Protein AF-A0A0F8Z1M2-F1 (afdb_monomer_lite)

Sequence (85 aa):
MQIHTRRVPLNKDVDLKEIAERTEGFVGADLKMLVKEAAMIPIREVVPFLDDDKGVPTEMLNSLQIKMKHFTSALDNKMPRDKSN

Radius of gyration: 14.56 Å; chains: 1; bounding box: 39×32×35 Å

Structure (mmCIF, N/CA/C/O backbone):
data_AF-A0A0F8Z1M2-F1
#
_entry.id   AF-A0A0F8Z1M2-F1
#
loop_
_atom_site.group_PDB
_atom_site.id
_atom_site.type_symbol
_atom_site.label_atom_id
_atom_site.label_alt_id
_atom_site.label_comp_id
_atom_site.label_asym_id
_atom_site.label_entity_id
_atom_site.label_seq_id
_atom_site.pdbx_PDB_ins_code
_atom_site.Cartn_x
_atom_site.Cartn_y
_atom_site.Cartn_z
_atom_site.occupancy
_atom_site.B_iso_or_equiv
_atom_site.auth_seq_id
_atom_site.auth_comp_id
_atom_site.auth_asym_id
_atom_site.auth_atom_id
_atom_site.pdbx_PDB_model_num
ATOM 1 N N . MET A 1 1 ? -3.611 10.314 8.362 1.00 47.25 1 MET A N 1
ATOM 2 C CA . MET A 1 1 ? -2.875 9.350 7.507 1.00 47.25 1 MET A CA 1
ATOM 3 C C . MET A 1 1 ? -2.530 9.924 6.124 1.00 47.25 1 MET A C 1
ATOM 5 O O . MET A 1 1 ? -2.845 9.311 5.120 1.00 47.25 1 MET A O 1
ATOM 9 N N . GLN A 1 2 ? -1.877 11.090 6.024 1.00 46.88 2 GLN A N 1
ATOM 10 C CA . GLN A 1 2 ? -1.534 11.685 4.709 1.00 46.88 2 GLN A CA 1
ATOM 11 C C . GLN A 1 2 ? -0.025 11.782 4.433 1.00 46.88 2 GLN A C 1
ATOM 13 O O . GLN A 1 2 ? 0.385 12.200 3.356 1.00 46.88 2 GLN A O 1
ATOM 18 N N . ILE A 1 3 ? 0.824 11.389 5.387 1.00 49.72 3 ILE A N 1
ATOM 19 C CA . ILE A 1 3 ? 2.263 11.694 5.323 1.00 49.72 3 ILE A CA 1
ATOM 20 C C . ILE A 1 3 ? 3.111 10.484 4.879 1.00 49.72 3 ILE A C 1
ATOM 22 O O . ILE A 1 3 ? 4.229 10.668 4.412 1.00 49.72 3 ILE A O 1
ATOM 26 N N . HIS A 1 4 ? 2.579 9.256 4.910 1.00 47.53 4 HIS A N 1
ATOM 27 C CA . HIS A 1 4 ? 3.367 8.040 4.629 1.00 47.53 4 HIS A CA 1
ATOM 28 C C . HIS A 1 4 ? 3.090 7.379 3.265 1.00 47.53 4 HIS A C 1
ATOM 30 O O . HIS A 1 4 ? 3.817 6.471 2.879 1.00 47.53 4 HIS A O 1
ATOM 36 N N . THR A 1 5 ? 2.103 7.853 2.496 1.00 45.25 5 THR A N 1
ATOM 37 C CA . THR A 1 5 ? 1.779 7.333 1.150 1.00 45.25 5 THR A CA 1
ATOM 38 C C . THR A 1 5 ? 2.420 8.133 0.009 1.00 45.25 5 THR A C 1
ATOM 40 O O . THR A 1 5 ? 2.388 7.701 -1.136 1.00 45.25 5 THR A O 1
ATOM 43 N N . ARG A 1 6 ? 3.076 9.270 0.296 1.00 48.47 6 ARG A N 1
ATOM 44 C CA . ARG A 1 6 ? 3.616 10.208 -0.716 1.00 48.47 6 ARG A CA 1
ATOM 45 C C . ARG A 1 6 ? 4.714 9.659 -1.639 1.00 48.47 6 ARG A C 1
ATOM 47 O O . ARG A 1 6 ? 5.090 10.350 -2.576 1.00 48.47 6 ARG A O 1
ATOM 54 N N . ARG A 1 7 ? 5.254 8.465 -1.385 1.00 56.72 7 ARG A N 1
ATOM 55 C CA . ARG A 1 7 ? 6.306 7.847 -2.219 1.00 56.72 7 ARG A CA 1
ATOM 56 C C . ARG A 1 7 ? 5.879 6.546 -2.883 1.00 56.72 7 ARG A C 1
ATOM 58 O O . ARG A 1 7 ? 6.710 5.882 -3.489 1.00 56.72 7 ARG A O 1
ATOM 65 N N . VAL A 1 8 ? 4.614 6.167 -2.739 1.00 64.94 8 VAL A N 1
ATOM 66 C CA . VAL A 1 8 ? 4.136 4.862 -3.169 1.00 64.94 8 VAL A CA 1
ATOM 67 C C . VAL A 1 8 ? 3.041 5.073 -4.210 1.00 64.94 8 VAL A C 1
ATOM 69 O O . VAL A 1 8 ? 2.050 5.732 -3.894 1.00 64.94 8 VAL A O 1
ATOM 72 N N . PRO A 1 9 ? 3.209 4.581 -5.448 1.00 74.38 9 PRO A N 1
ATOM 73 C CA . PRO A 1 9 ? 2.198 4.726 -6.487 1.00 74.38 9 PRO A CA 1
ATOM 74 C C . PRO A 1 9 ? 0.944 3.942 -6.085 1.00 74.38 9 PRO A C 1
ATOM 76 O O . PRO A 1 9 ? 0.892 2.717 -6.194 1.00 74.38 9 PRO A O 1
ATOM 79 N N . LEU A 1 10 ? -0.058 4.653 -5.570 1.00 80.62 10 LEU A N 1
ATOM 80 C CA . LEU A 1 10 ? -1.373 4.097 -5.277 1.00 80.62 10 LEU A CA 1
ATOM 81 C C . LEU A 1 10 ? -2.222 4.141 -6.544 1.00 80.62 10 LEU A C 1
ATOM 83 O O . LEU A 1 10 ? -2.278 5.159 -7.238 1.00 80.62 10 LEU A O 1
ATOM 87 N N . ASN A 1 11 ? -2.892 3.037 -6.840 1.00 85.62 11 ASN A N 1
ATOM 88 C CA . ASN A 1 11 ? -3.932 3.022 -7.846 1.00 85.62 11 ASN A CA 1
ATOM 89 C C . ASN A 1 11 ? -5.152 3.812 -7.332 1.00 85.62 11 ASN A C 1
ATOM 91 O O . ASN A 1 11 ? -5.349 3.991 -6.130 1.00 85.62 11 ASN A O 1
ATOM 95 N N . LYS A 1 12 ? -5.976 4.301 -8.260 1.00 82.25 12 LYS A N 1
ATOM 96 C CA . LYS A 1 12 ? -7.204 5.053 -7.962 1.00 82.25 12 LYS A CA 1
ATOM 97 C C . LYS A 1 12 ? -8.251 4.200 -7.236 1.00 82.25 12 LYS A C 1
ATOM 99 O O . LYS A 1 12 ? -9.174 4.758 -6.660 1.00 82.25 12 LYS A O 1
ATOM 104 N N . ASP A 1 13 ? -8.107 2.876 -7.298 1.00 86.19 13 ASP A N 1
ATOM 105 C CA . ASP A 1 13 ? -8.957 1.906 -6.606 1.00 86.19 13 ASP A CA 1
ATOM 106 C C . ASP A 1 13 ? -8.705 1.820 -5.089 1.00 86.19 13 ASP A C 1
ATOM 108 O O . ASP A 1 13 ? -9.471 1.165 -4.389 1.00 86.19 13 ASP A O 1
ATOM 112 N N . VAL A 1 14 ? -7.650 2.463 -4.573 1.00 86.44 14 VAL A N 1
ATOM 113 C CA . VAL A 1 14 ? -7.290 2.401 -3.153 1.00 86.44 14 V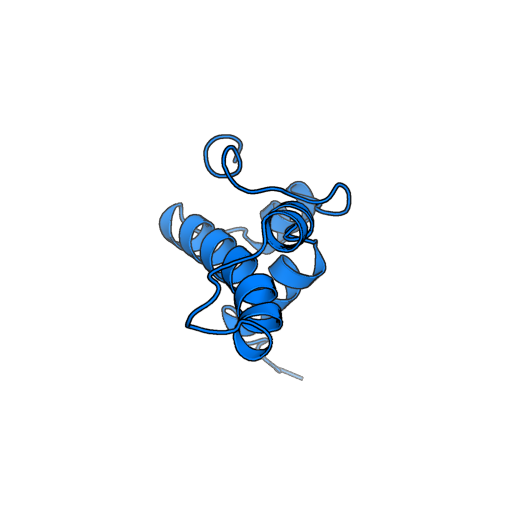AL A CA 1
ATOM 114 C C . VAL A 1 14 ? -8.163 3.351 -2.339 1.00 86.44 14 VAL A C 1
ATOM 116 O O . VAL A 1 14 ? -7.982 4.570 -2.386 1.00 86.44 14 VAL A O 1
ATOM 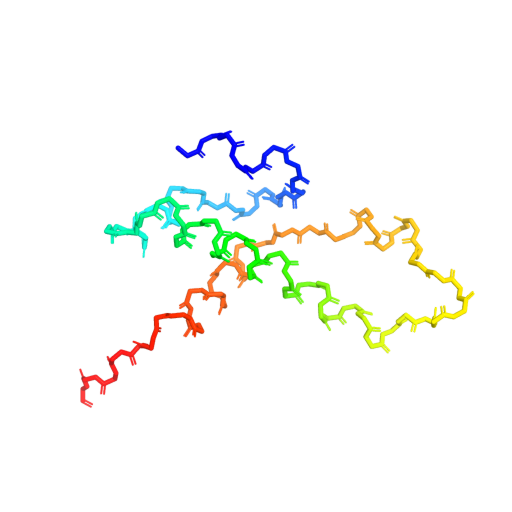119 N N . ASP A 1 15 ? -9.041 2.782 -1.513 1.00 86.62 15 ASP A N 1
ATOM 120 C CA . ASP A 1 15 ? -9.796 3.530 -0.513 1.00 86.62 15 ASP A CA 1
ATOM 121 C C . ASP A 1 15 ? -9.040 3.572 0.825 1.00 86.62 15 ASP A C 1
ATOM 123 O O . ASP A 1 15 ? -9.048 2.641 1.633 1.00 86.62 15 ASP A O 1
ATOM 127 N N . LEU A 1 16 ? -8.365 4.697 1.074 1.00 82.62 16 LEU A N 1
ATOM 128 C CA . LEU A 1 16 ? -7.654 4.928 2.334 1.00 82.62 16 LEU A CA 1
ATOM 129 C C . LEU A 1 16 ? -8.595 5.041 3.542 1.00 82.62 16 LEU A C 1
ATOM 131 O O . LEU A 1 16 ? -8.134 4.859 4.670 1.00 82.62 16 LEU A O 1
ATOM 135 N N . LYS A 1 17 ? -9.875 5.364 3.331 1.00 84.31 17 LYS A N 1
ATOM 136 C CA . LYS A 1 17 ? -10.872 5.436 4.397 1.00 84.31 17 LYS A CA 1
ATOM 137 C C . LYS A 1 17 ? -11.272 4.033 4.841 1.00 84.31 17 LYS A C 1
ATOM 139 O O . LYS A 1 17 ? -11.231 3.770 6.036 1.00 84.31 17 LYS A O 1
ATOM 144 N N . GLU A 1 18 ? -11.530 3.124 3.902 1.00 85.62 18 GLU A N 1
ATOM 145 C CA . GLU A 1 18 ? -11.791 1.711 4.221 1.00 85.62 18 GLU A CA 1
ATOM 146 C C . GLU A 1 18 ? -10.602 1.085 4.968 1.00 85.62 18 GLU A C 1
ATOM 148 O O . GLU A 1 18 ? -10.772 0.397 5.974 1.00 85.62 18 GLU A O 1
ATOM 153 N N . ILE A 1 19 ? -9.371 1.373 4.527 1.00 85.38 19 ILE A N 1
ATOM 154 C CA . ILE A 1 19 ? -8.167 0.909 5.230 1.00 85.38 19 ILE A CA 1
ATOM 155 C C . ILE A 1 19 ? -8.126 1.471 6.653 1.00 85.38 19 ILE A C 1
ATOM 157 O O . ILE A 1 19 ? -7.804 0.734 7.580 1.00 85.38 19 ILE A O 1
ATOM 161 N N . ALA A 1 20 ? -8.450 2.752 6.848 1.00 83.88 20 ALA A N 1
ATOM 162 C CA . ALA A 1 20 ? -8.468 3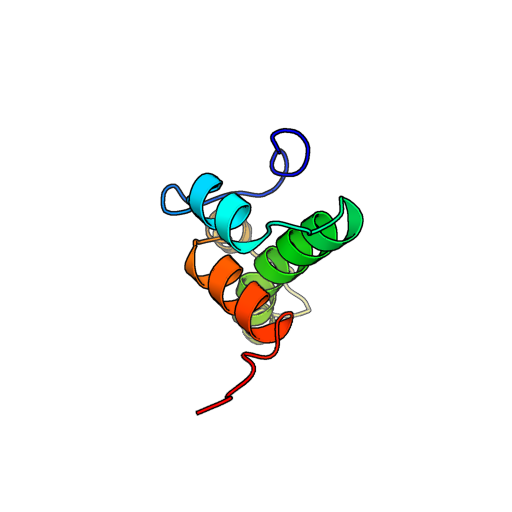.372 8.172 1.00 83.88 20 ALA A CA 1
ATOM 163 C C . ALA A 1 20 ? -9.517 2.738 9.100 1.00 83.88 20 ALA A C 1
ATOM 165 O O . ALA A 1 20 ? -9.209 2.477 10.257 1.00 83.88 20 ALA A O 1
ATOM 166 N N . GLU A 1 21 ? -10.712 2.435 8.587 1.00 86.06 21 GLU A N 1
ATOM 167 C CA . GLU A 1 21 ? -11.779 1.757 9.337 1.00 86.06 21 GLU A CA 1
ATOM 168 C C . GLU A 1 21 ? -11.364 0.331 9.735 1.00 86.06 21 GLU A C 1
ATOM 170 O O . GLU A 1 21 ? -11.553 -0.086 10.873 1.00 86.06 21 GLU A O 1
ATOM 175 N N . ARG A 1 22 ? -10.700 -0.405 8.837 1.00 83.19 22 ARG A N 1
ATOM 176 C CA . ARG A 1 22 ? -10.200 -1.766 9.110 1.00 83.19 22 ARG A CA 1
ATOM 177 C C . ARG A 1 22 ? -8.936 -1.814 9.970 1.00 83.19 22 ARG A C 1
ATOM 179 O O . ARG A 1 22 ? -8.533 -2.894 10.392 1.00 83.19 22 ARG A O 1
ATOM 186 N N . THR A 1 23 ? -8.292 -0.673 10.197 1.00 83.12 23 THR A N 1
ATOM 187 C CA . THR A 1 23 ? -7.068 -0.545 11.006 1.00 83.12 23 THR A CA 1
ATOM 188 C C . THR A 1 23 ? -7.313 0.261 12.277 1.00 83.12 23 THR A C 1
ATOM 190 O O . THR A 1 23 ? -6.380 0.812 12.864 1.00 83.12 23 THR A O 1
ATOM 193 N N . GLU A 1 24 ? -8.565 0.329 12.730 1.00 80.62 24 GLU A N 1
ATOM 194 C CA . GLU A 1 24 ? -8.892 0.916 14.022 1.00 80.62 24 GLU A CA 1
ATOM 195 C C . GLU A 1 24 ? -8.111 0.197 15.139 1.00 80.62 24 GLU A C 1
ATOM 197 O O . GLU A 1 24 ? -8.064 -1.030 15.210 1.00 80.62 24 GLU A O 1
ATOM 202 N N . GLY A 1 25 ? -7.412 0.973 15.973 1.00 81.50 25 GLY A N 1
ATOM 203 C CA . GLY A 1 25 ? -6.509 0.451 17.005 1.00 81.50 25 GLY A CA 1
ATOM 204 C C . GLY A 1 25 ? -5.066 0.190 16.553 1.00 81.50 25 GLY A C 1
ATOM 205 O O . GLY A 1 25 ? -4.222 -0.090 17.403 1.00 81.50 25 GLY A O 1
ATOM 206 N N . PHE A 1 26 ? -4.737 0.331 15.263 1.00 82.38 26 PHE A N 1
ATOM 207 C CA . PHE A 1 26 ? -3.352 0.221 14.794 1.00 82.38 26 PHE A CA 1
ATOM 208 C C . PHE A 1 26 ? -2.539 1.435 15.238 1.00 82.38 26 PHE A C 1
ATOM 210 O O . PHE A 1 26 ? -2.963 2.585 15.082 1.00 82.38 26 PHE A O 1
ATOM 217 N N . VAL A 1 27 ? -1.316 1.199 15.716 1.00 85.31 27 VAL A N 1
ATOM 218 C CA . VAL A 1 27 ? -0.385 2.293 16.004 1.00 85.31 27 VAL A CA 1
ATOM 219 C C . VAL A 1 27 ? 0.420 2.664 14.756 1.00 85.31 27 VAL A C 1
ATOM 221 O O . VAL A 1 27 ? 0.430 1.960 13.745 1.00 85.31 27 VAL A O 1
ATOM 224 N N . GLY A 1 28 ? 1.140 3.791 14.800 1.00 79.50 28 GLY A N 1
ATOM 225 C CA . GLY A 1 28 ? 1.908 4.285 13.646 1.00 79.50 28 GLY A CA 1
ATOM 226 C C . GLY A 1 28 ? 2.901 3.267 13.062 1.00 79.50 28 GLY A C 1
ATOM 227 O O . GLY A 1 28 ? 3.150 3.271 11.855 1.00 79.50 28 GLY A O 1
ATOM 228 N N . ALA A 1 29 ? 3.435 2.369 13.896 1.00 84.69 29 ALA A N 1
ATOM 229 C CA . ALA A 1 29 ? 4.296 1.272 13.462 1.00 84.69 29 ALA A CA 1
ATOM 230 C C . ALA A 1 29 ? 3.534 0.198 12.664 1.00 84.69 29 ALA A C 1
ATOM 232 O O . ALA A 1 29 ? 4.021 -0.223 11.612 1.00 84.69 29 ALA A O 1
ATOM 233 N N . ASP A 1 30 ? 2.333 -0.187 13.101 1.00 83.69 30 ASP A N 1
ATOM 234 C CA . ASP A 1 30 ? 1.516 -1.213 12.441 1.00 83.69 30 ASP A CA 1
ATOM 235 C C . ASP A 1 30 ? 1.055 -0.748 11.067 1.00 83.69 30 ASP A C 1
ATOM 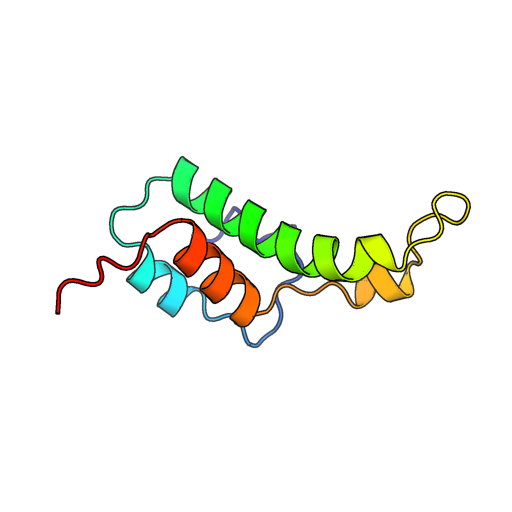237 O O . ASP A 1 30 ? 1.147 -1.483 10.089 1.00 83.69 30 ASP A O 1
ATOM 241 N N . LEU A 1 31 ? 0.651 0.517 10.957 1.00 83.06 31 LEU A N 1
ATOM 242 C CA . LEU A 1 31 ? 0.257 1.120 9.683 1.00 83.06 31 LEU A CA 1
ATOM 243 C C . LEU A 1 31 ? 1.431 1.198 8.712 1.00 83.06 31 LEU A C 1
ATOM 245 O O . LEU A 1 31 ? 1.289 0.907 7.525 1.00 83.06 31 LEU A O 1
ATOM 249 N N . LYS A 1 32 ? 2.620 1.555 9.213 1.00 84.25 32 LYS A N 1
ATOM 250 C CA . LYS A 1 32 ? 3.843 1.548 8.406 1.00 84.25 32 LYS A CA 1
ATOM 251 C C . LYS A 1 32 ? 4.170 0.135 7.929 1.00 84.25 32 LYS A C 1
ATOM 253 O O . LYS A 1 32 ? 4.574 -0.035 6.778 1.00 84.25 32 LYS A O 1
ATOM 258 N N . MET A 1 33 ? 3.988 -0.868 8.786 1.00 86.69 33 MET A N 1
ATOM 259 C CA . MET A 1 33 ? 4.180 -2.264 8.408 1.00 86.69 33 MET A CA 1
ATOM 260 C C . MET A 1 33 ? 3.134 -2.716 7.384 1.00 86.69 33 MET A C 1
ATOM 262 O O . MET A 1 33 ? 3.511 -3.327 6.391 1.00 86.69 33 MET A O 1
ATOM 266 N N . LEU A 1 34 ? 1.862 -2.354 7.556 1.00 87.94 34 LEU A N 1
ATOM 267 C CA . LEU A 1 34 ? 0.788 -2.678 6.620 1.00 87.94 34 LEU A CA 1
ATOM 268 C C . LEU A 1 34 ? 1.067 -2.117 5.223 1.00 87.94 34 LEU A C 1
ATOM 270 O O . LEU A 1 34 ? 1.017 -2.853 4.241 1.00 87.94 34 LEU A O 1
ATOM 274 N N . VAL A 1 35 ? 1.418 -0.830 5.133 1.00 86.69 35 VAL A N 1
ATOM 275 C CA . VAL A 1 35 ? 1.770 -0.186 3.857 1.00 86.69 35 VAL A CA 1
ATOM 276 C C . VAL A 1 35 ? 2.987 -0.864 3.225 1.00 86.69 35 VAL A C 1
ATOM 278 O O . VAL A 1 35 ? 3.005 -1.082 2.015 1.00 86.69 35 VAL A O 1
ATOM 281 N N . LYS A 1 36 ? 3.992 -1.240 4.028 1.00 86.75 36 LYS A N 1
ATOM 282 C CA . LYS A 1 36 ? 5.170 -1.967 3.540 1.00 86.75 36 LYS A CA 1
ATOM 283 C C . LYS A 1 36 ? 4.789 -3.332 2.964 1.00 86.75 36 LYS A C 1
ATOM 285 O O . LYS A 1 36 ? 5.237 -3.665 1.875 1.00 86.75 36 LYS A O 1
ATOM 290 N N . GLU A 1 37 ? 3.967 -4.112 3.655 1.00 89.31 37 GLU A N 1
ATOM 291 C CA . GLU A 1 37 ? 3.541 -5.437 3.181 1.00 89.31 37 GLU A CA 1
ATOM 292 C C . GLU A 1 37 ? 2.677 -5.333 1.920 1.00 89.31 37 GLU A C 1
ATOM 294 O O . GLU A 1 37 ? 2.919 -6.053 0.953 1.00 89.31 37 GLU A O 1
ATOM 299 N N . ALA A 1 38 ? 1.746 -4.374 1.879 1.00 90.06 38 ALA A N 1
ATOM 300 C CA . ALA A 1 38 ? 0.947 -4.086 0.690 1.00 90.06 38 ALA A CA 1
ATOM 301 C C . ALA A 1 38 ? 1.824 -3.703 -0.518 1.00 90.06 38 ALA A C 1
ATOM 303 O O . ALA A 1 38 ? 1.534 -4.101 -1.644 1.00 90.06 38 ALA A O 1
ATOM 304 N N . ALA A 1 39 ? 2.926 -2.978 -0.291 1.00 87.88 39 ALA A N 1
ATOM 305 C CA . ALA A 1 39 ? 3.896 -2.635 -1.331 1.00 87.88 39 ALA A CA 1
ATOM 306 C C . ALA A 1 39 ? 4.733 -3.832 -1.800 1.00 87.88 39 ALA A C 1
ATOM 308 O O . ALA A 1 39 ? 5.103 -3.901 -2.969 1.00 87.88 39 ALA A O 1
ATOM 309 N N . MET A 1 40 ? 5.015 -4.785 -0.910 1.00 88.31 40 MET A N 1
ATOM 310 C CA . MET A 1 40 ? 5.823 -5.962 -1.232 1.00 88.31 40 MET A CA 1
ATOM 311 C C . MET A 1 40 ? 5.071 -7.004 -2.059 1.00 88.31 40 MET A C 1
ATOM 313 O O . MET A 1 40 ? 5.715 -7.760 -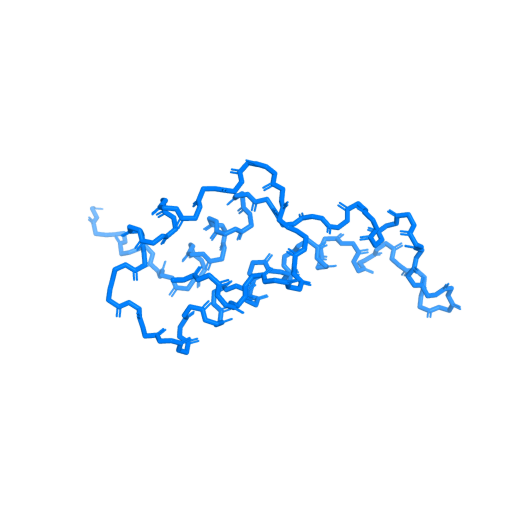2.777 1.00 88.31 40 MET A O 1
ATOM 317 N N . ILE A 1 41 ? 3.740 -7.068 -1.977 1.00 89.81 41 ILE A N 1
ATOM 318 C CA . ILE A 1 41 ? 2.939 -8.049 -2.727 1.00 89.81 41 ILE A CA 1
ATOM 319 C C . ILE A 1 41 ? 3.168 -7.957 -4.242 1.00 89.81 41 ILE A C 1
ATOM 321 O O . ILE A 1 41 ? 3.631 -8.945 -4.808 1.00 89.81 41 ILE A O 1
ATOM 325 N N . PRO A 1 42 ? 2.935 -6.813 -4.913 1.00 88.00 42 PRO A N 1
ATOM 326 C CA . PRO A 1 42 ? 3.138 -6.740 -6.355 1.00 88.00 42 PRO A CA 1
ATOM 327 C C . PRO A 1 42 ? 4.617 -6.885 -6.738 1.00 88.00 42 PRO A C 1
ATOM 329 O O . PRO A 1 42 ? 4.919 -7.393 -7.809 1.00 88.00 42 PRO A O 1
ATOM 332 N N . ILE A 1 43 ? 5.552 -6.518 -5.850 1.00 86.56 43 ILE A N 1
ATOM 333 C CA . ILE A 1 43 ? 6.987 -6.773 -6.055 1.00 86.56 43 ILE A CA 1
ATOM 334 C C . ILE A 1 43 ? 7.255 -8.284 -6.094 1.00 86.56 43 ILE A C 1
ATOM 336 O O . ILE A 1 43 ? 7.913 -8.768 -7.006 1.00 86.56 43 ILE A O 1
ATOM 340 N N . ARG A 1 44 ? 6.716 -9.051 -5.141 1.00 87.81 44 ARG A N 1
ATOM 341 C CA . ARG A 1 44 ? 6.848 -10.517 -5.112 1.00 87.81 44 ARG A CA 1
ATOM 342 C C . ARG A 1 44 ? 6.182 -11.192 -6.313 1.00 87.81 44 ARG A C 1
ATOM 344 O O . ARG A 1 44 ? 6.638 -12.256 -6.706 1.00 87.81 44 ARG A O 1
ATOM 351 N N . GLU A 1 45 ? 5.136 -10.591 -6.883 1.00 85.44 45 GLU A N 1
ATOM 352 C CA . GLU A 1 45 ? 4.513 -11.074 -8.123 1.00 85.44 45 GLU A CA 1
ATOM 353 C C . GLU A 1 45 ? 5.440 -10.893 -9.333 1.00 85.44 45 GLU A C 1
ATOM 355 O O . GLU A 1 45 ? 5.455 -11.756 -10.202 1.00 85.44 45 GLU A O 1
ATOM 360 N N . VAL A 1 46 ? 6.230 -9.813 -9.392 1.00 84.38 46 VAL A N 1
ATOM 361 C CA . VAL A 1 46 ? 7.107 -9.540 -10.545 1.00 84.38 46 VAL A CA 1
ATOM 362 C C . VAL A 1 46 ? 8.510 -10.127 -10.418 1.00 84.38 46 VAL A C 1
ATOM 364 O O . VAL A 1 46 ? 9.099 -10.470 -11.436 1.00 84.38 46 VAL A O 1
ATOM 367 N N . VAL A 1 47 ? 9.040 -10.272 -9.198 1.00 85.75 47 VAL A N 1
ATOM 368 C CA . VAL A 1 47 ? 10.408 -10.761 -8.940 1.00 85.75 47 VAL A CA 1
ATOM 369 C C . VAL A 1 47 ? 10.739 -12.074 -9.663 1.00 85.75 47 VAL A C 1
ATOM 371 O O . VAL A 1 47 ? 11.806 -12.134 -10.262 1.00 85.75 47 VAL A O 1
ATOM 374 N N . PRO A 1 48 ? 9.859 -13.095 -9.702 1.00 86.81 48 PRO A N 1
ATOM 375 C CA . PRO A 1 48 ? 10.133 -14.338 -10.429 1.00 86.81 48 PRO A CA 1
ATOM 376 C C . PRO A 1 48 ? 10.308 -14.175 -11.947 1.00 86.81 48 PRO A C 1
ATOM 378 O O . PRO A 1 48 ? 10.794 -15.090 -12.604 1.00 86.81 48 PRO A O 1
ATOM 381 N N . PHE A 1 49 ? 9.874 -13.046 -12.510 1.00 83.00 49 PHE A N 1
ATOM 382 C CA . PHE A 1 49 ? 9.959 -12.732 -13.937 1.00 83.00 49 PHE A CA 1
ATOM 383 C C . PHE A 1 49 ? 11.098 -11.757 -14.260 1.00 83.00 49 PHE A C 1
ATOM 385 O O . PHE A 1 49 ? 11.227 -11.326 -15.407 1.00 83.00 49 PHE A O 1
ATOM 392 N N . LEU A 1 50 ? 11.894 -11.367 -13.261 1.00 83.38 50 LEU A N 1
ATOM 393 C CA . LEU A 1 50 ? 13.057 -10.514 -13.453 1.00 83.38 50 LEU A CA 1
ATOM 394 C C . LEU A 1 50 ? 14.278 -11.364 -13.804 1.00 83.38 50 LEU A C 1
ATOM 396 O O . LEU A 1 50 ? 14.560 -12.360 -13.147 1.00 83.38 50 LEU A O 1
ATOM 400 N N . ASP A 1 51 ? 15.010 -10.934 -14.830 1.00 81.62 51 ASP A N 1
ATOM 401 C CA . ASP A 1 51 ? 16.373 -11.403 -15.077 1.00 81.62 51 ASP A CA 1
ATOM 402 C C . ASP A 1 51 ? 17.310 -10.668 -14.107 1.00 81.62 51 ASP A C 1
ATOM 404 O O . ASP A 1 51 ? 17.430 -9.439 -14.183 1.00 81.62 51 ASP A O 1
ATOM 408 N N . ASP A 1 52 ? 18.004 -11.412 -13.241 1.00 79.38 52 ASP A N 1
ATOM 409 C CA . ASP A 1 52 ? 18.939 -10.860 -12.247 1.00 79.38 52 ASP A CA 1
ATOM 410 C C . ASP A 1 52 ? 20.021 -9.970 -12.894 1.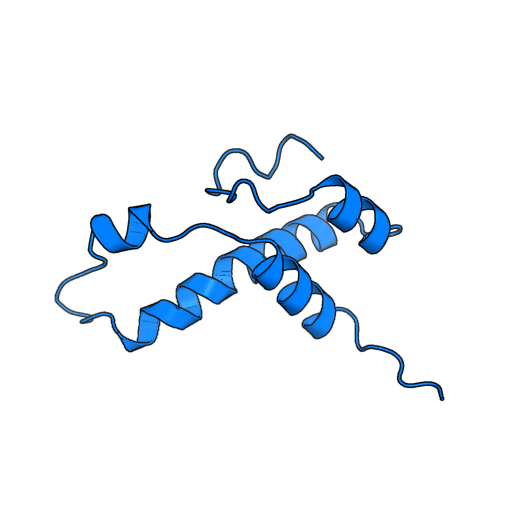00 79.38 52 ASP A C 1
ATOM 412 O O . ASP A 1 52 ? 20.427 -8.956 -12.324 1.00 79.38 52 ASP A O 1
ATOM 416 N N . ASP A 1 53 ? 20.418 -10.290 -14.130 1.00 81.56 53 ASP A N 1
ATOM 417 C CA . ASP A 1 53 ? 21.459 -9.580 -14.882 1.00 81.56 53 ASP A CA 1
ATOM 418 C C . ASP A 1 53 ? 20.958 -8.346 -15.654 1.00 81.56 53 ASP A C 1
ATOM 420 O O . ASP A 1 53 ? 21.758 -7.505 -16.070 1.00 81.56 53 ASP A O 1
ATOM 424 N N . LYS A 1 54 ? 19.643 -8.218 -15.886 1.00 77.75 54 LYS A N 1
ATOM 425 C CA . LYS A 1 54 ? 19.070 -7.146 -16.732 1.00 77.75 54 LYS A CA 1
ATOM 426 C C . LYS A 1 54 ? 18.445 -6.003 -15.938 1.00 77.75 54 LYS A C 1
ATOM 428 O O . LYS A 1 54 ? 18.071 -4.986 -16.525 1.00 77.75 54 LYS A O 1
ATOM 433 N N . GLY A 1 55 ? 18.371 -6.141 -14.614 1.00 73.88 55 GLY A N 1
ATOM 434 C CA . GLY A 1 55 ? 17.729 -5.165 -13.739 1.00 73.88 55 GLY A CA 1
ATOM 435 C C . GLY A 1 55 ? 16.216 -5.064 -13.967 1.00 73.88 55 GLY A C 1
ATOM 436 O O . GLY A 1 55 ? 15.627 -5.777 -14.777 1.00 73.88 55 GLY A O 1
ATOM 437 N N . VAL A 1 56 ? 15.557 -4.169 -13.224 1.00 78.56 56 VAL A N 1
ATOM 438 C CA . VAL A 1 56 ? 14.098 -3.988 -13.310 1.00 78.56 56 VAL A CA 1
ATOM 439 C C . VAL A 1 56 ? 13.747 -3.060 -14.480 1.00 78.56 56 VAL A C 1
ATOM 441 O O . VAL A 1 56 ? 14.150 -1.892 -14.451 1.00 78.56 56 VAL A O 1
ATOM 444 N N . PRO A 1 57 ? 12.959 -3.505 -15.480 1.00 82.62 57 PRO A N 1
ATOM 445 C CA . PRO A 1 57 ? 12.540 -2.643 -16.582 1.00 82.62 57 PRO A CA 1
ATOM 446 C C . PRO A 1 57 ? 11.713 -1.451 -16.090 1.00 82.62 57 PRO A C 1
ATOM 448 O O . PRO A 1 57 ? 10.804 -1.601 -15.269 1.00 82.62 57 PRO A O 1
ATOM 451 N N . THR A 1 58 ? 11.967 -0.259 -16.634 1.00 79.88 58 THR A N 1
ATOM 452 C CA . THR A 1 58 ? 11.246 0.969 -16.251 1.00 79.88 58 THR A CA 1
ATOM 453 C C . THR A 1 58 ? 9.740 0.869 -16.498 1.00 79.88 58 THR A C 1
ATOM 455 O O . THR A 1 58 ? 8.949 1.378 -15.709 1.00 79.88 58 THR A O 1
ATOM 458 N N . GLU A 1 59 ? 9.319 0.164 -17.548 1.00 80.81 59 GLU A N 1
ATOM 459 C CA . GLU A 1 59 ? 7.901 -0.100 -17.824 1.00 80.81 59 GLU A CA 1
ATOM 460 C C . GLU A 1 59 ? 7.238 -0.889 -16.690 1.00 80.81 59 GLU A C 1
ATOM 462 O O . GLU A 1 59 ? 6.120 -0.581 -16.275 1.00 80.81 59 GLU A O 1
ATOM 467 N N . MET A 1 60 ? 7.969 -1.848 -16.118 1.00 77.75 60 MET A N 1
ATOM 468 C CA . MET A 1 60 ? 7.503 -2.644 -14.992 1.00 77.75 60 MET A CA 1
ATOM 469 C C . MET A 1 60 ? 7.399 -1.788 -13.725 1.00 77.75 60 MET A C 1
ATOM 471 O O . MET A 1 60 ? 6.381 -1.846 -13.037 1.00 77.75 60 MET A O 1
ATOM 475 N N . LEU A 1 61 ? 8.383 -0.914 -13.473 1.00 75.38 61 LEU A N 1
ATOM 476 C CA . LEU A 1 61 ? 8.336 0.073 -12.383 1.00 75.38 61 LEU A CA 1
ATOM 477 C C . LEU A 1 61 ? 7.137 1.023 -12.503 1.00 75.38 61 LEU A C 1
ATOM 479 O O . LEU A 1 61 ? 6.497 1.330 -11.502 1.00 75.38 61 LEU A O 1
ATOM 483 N N . ASN A 1 62 ? 6.796 1.452 -13.719 1.00 76.75 62 ASN A N 1
ATOM 484 C CA . ASN A 1 62 ? 5.635 2.309 -13.966 1.00 76.75 62 ASN A CA 1
ATOM 485 C C . ASN A 1 62 ? 4.304 1.554 -13.809 1.00 76.75 62 ASN A C 1
ATOM 487 O O . ASN A 1 62 ? 3.292 2.148 -13.430 1.00 76.75 62 ASN A O 1
ATOM 491 N N . SER A 1 63 ? 4.301 0.248 -14.087 1.00 79.31 63 SER A N 1
ATOM 492 C CA . SER A 1 63 ? 3.134 -0.625 -13.912 1.00 79.31 63 SER A CA 1
ATOM 493 C C . SER A 1 63 ? 2.905 -1.056 -12.457 1.00 79.31 63 SER A C 1
ATOM 495 O O . SER A 1 63 ? 1.780 -1.403 -12.086 1.00 79.31 63 SER A O 1
ATOM 497 N N . LEU A 1 64 ? 3.956 -1.011 -11.629 1.00 82.25 64 LEU A N 1
ATOM 498 C CA . LEU A 1 64 ? 3.939 -1.351 -10.210 1.00 82.25 64 LEU A CA 1
ATOM 499 C C . LEU A 1 64 ? 3.112 -0.315 -9.445 1.00 82.25 64 LEU A C 1
ATOM 501 O O . LEU A 1 64 ? 3.621 0.672 -8.927 1.00 82.25 64 LEU A O 1
ATOM 505 N N . GLN A 1 65 ? 1.807 -0.554 -9.376 1.00 85.88 65 GLN A N 1
ATOM 506 C CA . GLN A 1 65 ? 0.866 0.237 -8.594 1.00 85.88 65 GLN A CA 1
ATOM 507 C C . GLN A 1 65 ? 0.281 -0.612 -7.477 1.00 85.88 65 GLN A C 1
ATOM 509 O O . GLN A 1 65 ? -0.151 -1.749 -7.692 1.00 85.88 65 GLN A O 1
ATOM 514 N N . ILE A 1 66 ? 0.216 -0.046 -6.275 1.00 88.62 66 ILE A N 1
ATOM 515 C CA . ILE A 1 66 ? -0.490 -0.691 -5.178 1.00 88.62 66 ILE A CA 1
ATOM 516 C C . ILE A 1 66 ? -1.982 -0.523 -5.396 1.00 88.62 66 ILE A C 1
ATOM 518 O O . ILE A 1 66 ? -2.475 0.596 -5.496 1.00 88.62 66 ILE A O 1
ATOM 522 N N . LYS A 1 67 ? -2.683 -1.650 -5.439 1.00 91.31 67 LYS A N 1
ATOM 523 C CA . LYS A 1 67 ? -4.131 -1.731 -5.566 1.00 91.31 67 LYS A CA 1
ATOM 524 C C . LYS A 1 67 ? -4.764 -2.104 -4.236 1.00 91.31 67 LYS A C 1
ATOM 526 O O . LYS A 1 67 ? -4.101 -2.698 -3.379 1.00 91.31 67 LYS A O 1
ATOM 531 N N . MET A 1 68 ? -6.064 -1.864 -4.100 1.00 90.06 68 MET A N 1
ATOM 532 C CA . MET A 1 68 ? -6.811 -2.230 -2.890 1.00 90.06 68 MET A CA 1
ATOM 533 C C . MET A 1 68 ? -6.713 -3.729 -2.541 1.00 90.06 68 MET A C 1
ATOM 535 O O . MET A 1 68 ? -6.640 -4.102 -1.366 1.00 90.06 68 MET A O 1
ATOM 539 N N . LYS A 1 69 ? -6.584 -4.601 -3.556 1.00 90.81 69 LYS A N 1
ATOM 540 C CA . LYS A 1 69 ? -6.341 -6.042 -3.353 1.00 90.81 69 LYS A CA 1
ATOM 541 C C . LYS A 1 69 ? -5.074 -6.323 -2.532 1.00 90.81 69 LYS A C 1
ATOM 543 O O . LYS A 1 69 ? -5.071 -7.240 -1.723 1.00 90.81 69 LYS A O 1
ATOM 548 N N . HIS A 1 70 ? -4.010 -5.528 -2.694 1.00 91.88 70 HIS A N 1
ATOM 549 C CA . HIS A 1 70 ? -2.761 -5.741 -1.959 1.00 91.88 70 HIS A CA 1
ATOM 550 C C . HIS A 1 70 ? -2.911 -5.359 -0.485 1.00 91.88 70 HIS A C 1
ATOM 552 O O . HIS A 1 70 ? -2.393 -6.057 0.380 1.00 91.88 70 HIS A O 1
ATOM 558 N N . PHE A 1 71 ? -3.654 -4.288 -0.185 1.00 89.88 71 PHE A N 1
ATOM 559 C CA . PHE A 1 71 ? -3.980 -3.928 1.196 1.00 89.88 71 PHE A CA 1
ATOM 560 C C . PHE A 1 71 ? -4.847 -4.990 1.865 1.00 89.88 71 PHE A C 1
ATOM 562 O O . PHE A 1 71 ? -4.551 -5.391 2.986 1.00 89.88 71 PHE A O 1
ATOM 569 N N . THR A 1 72 ? -5.857 -5.502 1.160 1.00 89.38 72 THR A N 1
ATOM 570 C CA . THR A 1 72 ? -6.710 -6.585 1.670 1.00 89.38 72 THR A CA 1
ATOM 571 C C . THR A 1 72 ? -5.895 -7.844 1.965 1.00 89.38 72 THR A C 1
ATOM 573 O O . THR A 1 72 ? -5.978 -8.370 3.070 1.00 89.38 72 THR A O 1
ATOM 576 N N . SER A 1 73 ? -5.034 -8.274 1.039 1.00 89.44 73 SER A N 1
ATOM 577 C CA . SER A 1 73 ? -4.142 -9.419 1.261 1.00 89.44 73 SER A CA 1
ATOM 578 C C . SER A 1 73 ? -3.151 -9.189 2.406 1.00 89.44 73 SER A C 1
ATOM 580 O O . SER A 1 73 ? -2.844 -10.116 3.151 1.00 89.44 73 SER A O 1
ATOM 582 N N . ALA A 1 74 ? -2.636 -7.966 2.568 1.00 89.50 74 ALA A N 1
ATOM 583 C CA . ALA A 1 74 ? -1.734 -7.635 3.668 1.00 89.50 74 ALA A CA 1
ATOM 584 C C . ALA A 1 74 ? -2.450 -7.658 5.030 1.00 89.50 74 ALA A C 1
ATOM 586 O O . ALA A 1 74 ? -1.878 -8.153 6.001 1.00 89.50 74 ALA A O 1
ATOM 587 N N . LEU A 1 75 ? -3.696 -7.177 5.095 1.00 86.69 75 LEU A N 1
ATOM 588 C CA . LEU A 1 75 ? -4.543 -7.256 6.289 1.00 86.69 75 LEU A CA 1
ATOM 589 C C . LEU A 1 75 ? -4.860 -8.707 6.651 1.00 86.69 75 LEU A C 1
ATOM 591 O O . LEU A 1 75 ? -4.637 -9.093 7.792 1.00 86.69 75 LEU A O 1
ATOM 595 N N . ASP A 1 76 ? -5.280 -9.525 5.684 1.00 85.19 76 ASP A N 1
ATOM 596 C CA . ASP A 1 76 ? -5.597 -10.945 5.897 1.00 85.19 76 ASP A CA 1
ATOM 597 C C . ASP A 1 76 ? -4.404 -11.752 6.430 1.00 85.19 76 ASP A C 1
ATOM 599 O O . ASP A 1 76 ? -4.582 -12.732 7.151 1.00 85.19 76 ASP A O 1
ATOM 603 N N . ASN A 1 77 ? -3.181 -11.354 6.074 1.00 78.81 77 ASN A N 1
ATOM 604 C CA . ASN A 1 77 ? -1.964 -12.034 6.506 1.00 78.81 77 ASN A CA 1
ATOM 605 C C . ASN A 1 77 ? -1.469 -11.558 7.887 1.00 78.81 77 ASN A C 1
ATOM 607 O O . ASN A 1 77 ? -0.745 -12.280 8.568 1.00 78.81 77 ASN A O 1
ATOM 611 N N . LYS A 1 78 ? -1.819 -10.331 8.306 1.00 69.19 78 LYS A N 1
ATOM 612 C CA . LYS A 1 78 ? -1.408 -9.748 9.601 1.00 69.19 78 LYS A CA 1
ATOM 613 C C . LYS A 1 78 ? -2.462 -9.888 10.691 1.00 69.19 78 LYS A C 1
ATOM 615 O O . LYS A 1 78 ? -2.106 -9.973 11.861 1.00 69.19 78 LYS A O 1
ATOM 620 N N . MET A 1 79 ? -3.732 -9.919 10.316 1.00 62.88 79 MET A N 1
ATOM 621 C CA . MET A 1 79 ? -4.842 -10.212 11.203 1.00 62.88 79 MET A CA 1
ATOM 622 C C . MET A 1 79 ? -5.261 -11.646 10.900 1.00 62.88 79 MET A C 1
ATOM 624 O O . MET A 1 79 ? -5.945 -11.862 9.897 1.00 62.88 79 MET A O 1
ATOM 628 N N . PRO A 1 80 ? -4.849 -12.647 11.703 1.00 55.47 80 PRO A N 1
ATOM 629 C CA . PRO A 1 80 ? -5.481 -13.948 11.604 1.00 55.47 80 PRO A CA 1
ATOM 630 C C . PRO A 1 80 ? -6.973 -13.697 11.788 1.00 55.47 80 PRO A C 1
ATOM 632 O O . PRO A 1 80 ? -7.397 -13.209 12.835 1.00 55.47 80 PRO A O 1
ATOM 635 N N . ARG A 1 81 ? -7.761 -13.944 10.735 1.00 53.16 81 ARG A N 1
ATOM 636 C CA . ARG A 1 81 ? -9.213 -14.002 10.863 1.00 53.16 81 ARG A CA 1
ATOM 637 C C . ARG A 1 81 ? -9.456 -15.057 11.921 1.00 53.16 81 ARG A C 1
ATOM 639 O O . ARG A 1 81 ? -9.224 -16.235 11.650 1.00 53.16 81 ARG A O 1
ATOM 646 N N . ASP A 1 82 ? -9.827 -14.622 13.117 1.00 51.94 82 ASP A N 1
ATOM 647 C CA . ASP A 1 82 ? -10.340 -15.508 14.140 1.00 51.94 82 ASP A CA 1
ATOM 648 C C . ASP A 1 82 ? -11.545 -16.197 13.497 1.00 51.94 82 ASP A C 1
ATOM 650 O O . ASP A 1 82 ? -12.611 -15.606 13.319 1.00 51.94 82 ASP A O 1
ATOM 654 N N . LYS A 1 83 ? -11.328 -17.413 12.985 1.00 46.00 83 LYS A N 1
ATOM 655 C CA . LYS A 1 83 ? -12.389 -18.277 12.480 1.00 46.00 83 LYS A CA 1
ATOM 656 C C . LYS A 1 83 ? -13.087 -18.860 13.703 1.00 46.00 83 LYS A C 1
ATOM 658 O O . LYS A 1 83 ? -13.046 -20.062 13.930 1.00 46.00 83 LYS A O 1
ATOM 663 N N . SER A 1 84 ? -13.694 -17.987 14.492 1.00 43.84 84 SER A N 1
ATOM 664 C CA . SER A 1 84 ? -14.675 -18.351 15.495 1.00 43.84 84 SER A CA 1
ATOM 665 C C . SER A 1 84 ? -16.037 -18.361 14.809 1.00 43.84 84 SER A C 1
ATOM 667 O O . SER A 1 84 ? -16.761 -17.368 14.814 1.00 43.84 84 SER A O 1
ATOM 669 N N . ASN A 1 85 ? -16.340 -19.479 14.148 1.00 37.41 85 ASN A N 1
ATOM 670 C CA . ASN A 1 85 ? -17.706 -19.953 13.943 1.00 37.41 85 ASN A CA 1
ATOM 671 C C . ASN A 1 85 ? -17.729 -21.477 13.965 1.00 37.41 85 ASN A C 1
ATOM 673 O O . ASN A 1 85 ? -16.972 -22.073 13.165 1.00 37.41 85 ASN A O 1
#

Organism: NCBI:txid412755

pLDDT: mean 78.21, std 13.78, range [37.41, 91.88]

Foldseek 3Di:
DPPQCVVAAADPQDDPVVLCVLCVVPDPVRVNVLVVQLQVVVVVVCVVVDDPVPDDDVVSVVVSHRHNVSSVVSSCVVDVPPPPD

Secondary structure (DSSP, 8-state):
--SSSTTS-B-TT--HHHHHHHTTT--HHHHHHHHHHHHHHHHHHHGGG--TTT---HHHHHH--B-HHHHHHHHHHHS------

InterPro domains:
  IPR027417 P-loop containing nucleoside triphosphate hydrolase [SSF52540] (2-78)
  IPR041569 AAA ATPase, AAA+ lid domain [PF17862] (13-49)
  IPR050168 AAA ATPase domain-containing protein [PTHR23077] (2-81)